Protein AF-A0A3G9EPG7-F1 (afdb_monomer_lite)

Secondary structure (DSSP, 8-state):
------SSSHHHHHHHHHHHHHHTTPPPPPEEEEE---S--SS---EEBPPTT-BTTBPPBPP-S--EE---TTSEEEEE-

pLDDT: mean 72.64, std 11.84, range [36.03, 88.44]

Foldseek 3Di:
DDDDDDPPPPPVVVVVVVVVCVVVVPDDFAKDKAFDDDPDDPDDDWGHHDDPPDDPPDAEAGDPDRPTDDGDPVGMDMHGD

Radius of gyration: 18.91 Å; chains: 1; bounding box: 56×30×41 Å

Sequence (81 aa):
MYKSMNGNANLNDLALANVEALAQGEDGTNVGYCYMEQSFSSNNGWKKFCDSRTNDNTIYPCPSNDKLSGYSESYKDRCTK

Structure (mmCIF, N/CA/C/O backbone):
data_AF-A0A3G9EPG7-F1
#
_entry.id   AF-A0A3G9EPG7-F1
#
loop_
_atom_site.group_PDB
_atom_site.id
_atom_site.type_symbol
_atom_site.label_atom_id
_atom_site.label_alt_id
_atom_site.label_comp_id
_atom_site.label_asym_id
_atom_site.label_entity_id
_atom_site.label_seq_id
_atom_site.pdbx_PDB_ins_code
_atom_site.Cartn_x
_atom_site.Cartn_y
_atom_site.Cartn_z
_atom_site.occupancy
_atom_site.B_iso_or_equiv
_atom_site.auth_seq_id
_atom_site.auth_comp_id
_atom_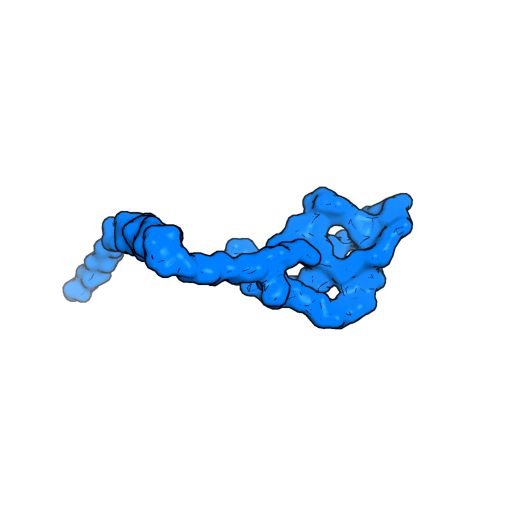site.auth_asym_id
_atom_site.auth_atom_id
_atom_site.pdbx_PDB_model_num
ATOM 1 N N . MET A 1 1 ? -38.518 -20.884 8.313 1.00 36.03 1 MET A N 1
ATOM 2 C CA . MET A 1 1 ? -38.169 -19.559 8.869 1.00 36.03 1 MET A CA 1
ATOM 3 C C . MET A 1 1 ? -36.804 -19.165 8.329 1.00 36.03 1 MET A C 1
ATOM 5 O O . MET A 1 1 ? -35.811 -19.755 8.728 1.00 36.03 1 MET A O 1
ATOM 9 N N . TYR A 1 2 ? -36.757 -18.245 7.372 1.00 43.72 2 TYR A N 1
ATOM 10 C CA . TYR A 1 2 ? -35.518 -17.708 6.801 1.00 43.72 2 TYR A CA 1
ATOM 11 C C . TYR A 1 2 ? -35.146 -16.458 7.602 1.00 43.72 2 TYR A C 1
ATOM 13 O O . TYR A 1 2 ? -35.907 -15.491 7.628 1.00 43.72 2 TYR A O 1
ATOM 21 N N . LYS A 1 3 ? -34.014 -16.497 8.315 1.00 46.28 3 LYS A N 1
ATOM 22 C CA . LYS A 1 3 ? -33.461 -15.317 8.989 1.00 46.28 3 LYS A CA 1
ATOM 23 C C . LYS A 1 3 ? -32.970 -14.344 7.917 1.00 46.28 3 LYS A C 1
ATOM 25 O O . LYS A 1 3 ? -31.947 -14.587 7.289 1.00 46.28 3 LYS A O 1
ATOM 30 N N . SER A 1 4 ? -33.706 -13.254 7.722 1.00 56.22 4 SER A N 1
ATOM 31 C CA . SER A 1 4 ? -33.198 -12.060 7.050 1.00 56.22 4 SER A CA 1
ATOM 32 C C . SER A 1 4 ? -32.227 -11.369 8.007 1.00 56.22 4 SER A C 1
ATOM 34 O O . SER A 1 4 ? -32.628 -10.942 9.092 1.00 56.22 4 SER A O 1
ATOM 36 N N . MET A 1 5 ? -30.940 -11.336 7.665 1.00 53.03 5 MET A N 1
ATOM 37 C CA . MET A 1 5 ? -29.916 -10.675 8.471 1.00 53.03 5 MET A CA 1
ATOM 38 C C . MET A 1 5 ? -29.708 -9.238 7.987 1.00 53.03 5 MET A C 1
ATOM 40 O O . MET A 1 5 ? -29.051 -8.985 6.986 1.00 53.03 5 MET A O 1
ATOM 44 N N . ASN A 1 6 ? -30.331 -8.334 8.743 1.00 51.88 6 ASN A N 1
ATOM 45 C CA . ASN A 1 6 ? -30.027 -6.921 8.984 1.00 51.88 6 ASN A CA 1
ATOM 46 C C . ASN A 1 6 ? -28.748 -6.362 8.320 1.00 51.88 6 ASN A C 1
ATOM 48 O O . ASN A 1 6 ? -27.649 -6.461 8.861 1.00 51.88 6 ASN A O 1
ATOM 52 N N . GLY A 1 7 ? -28.911 -5.685 7.184 1.00 55.50 7 GLY A N 1
ATOM 53 C CA . GLY A 1 7 ? -27.839 -4.984 6.473 1.00 55.50 7 GLY A CA 1
ATOM 54 C C . GLY A 1 7 ? -27.701 -3.504 6.838 1.00 55.50 7 GLY A C 1
ATOM 55 O O . GLY A 1 7 ? -27.602 -2.695 5.925 1.00 55.50 7 GLY A O 1
ATOM 56 N N . ASN A 1 8 ? -27.749 -3.118 8.124 1.00 54.47 8 ASN A N 1
ATOM 57 C CA . ASN A 1 8 ? -27.636 -1.689 8.485 1.00 54.47 8 ASN A CA 1
ATOM 58 C C . ASN A 1 8 ? -27.013 -1.357 9.857 1.00 54.47 8 ASN A C 1
ATOM 60 O O . ASN A 1 8 ? -26.987 -0.191 10.237 1.00 54.47 8 ASN A O 1
ATOM 64 N N . ALA A 1 9 ? -26.504 -2.342 10.605 1.00 53.62 9 ALA A N 1
ATOM 65 C CA . ALA A 1 9 ? -25.908 -2.108 11.929 1.00 53.62 9 ALA A CA 1
ATOM 66 C C . ALA A 1 9 ? -24.415 -1.714 11.886 1.00 53.62 9 ALA A C 1
ATOM 68 O O . ALA A 1 9 ? -23.881 -1.216 12.860 1.00 53.62 9 ALA A O 1
ATOM 69 N N . ASN A 1 10 ? -23.723 -1.893 10.757 1.00 60.91 10 ASN A N 1
ATOM 70 C CA . ASN A 1 10 ? -22.255 -1.960 10.778 1.00 60.91 10 ASN A CA 1
ATOM 71 C C . ASN A 1 10 ? -21.512 -0.655 10.449 1.00 60.91 10 ASN A C 1
ATOM 73 O O . ASN A 1 10 ? -20.312 -0.585 10.685 1.00 60.91 10 ASN A O 1
ATOM 77 N N . LEU A 1 11 ? -22.166 0.366 9.882 1.00 63.81 11 LEU A N 1
ATOM 78 C CA . LEU A 1 11 ? -21.464 1.592 9.459 1.00 63.81 11 LEU A CA 1
ATOM 79 C C . LEU A 1 11 ? -21.341 2.623 10.582 1.00 63.81 11 LEU A C 1
ATOM 81 O O . LEU A 1 11 ? -20.280 3.218 10.742 1.00 63.81 11 LEU A O 1
ATOM 85 N N . ASN A 1 12 ? -22.406 2.812 11.365 1.00 73.38 12 ASN A N 1
ATOM 86 C CA . ASN A 1 12 ? -22.389 3.741 12.494 1.00 73.38 12 ASN A CA 1
ATOM 87 C C . ASN A 1 12 ? -21.506 3.216 13.627 1.00 73.38 12 ASN A C 1
ATOM 89 O O . ASN A 1 12 ? -20.719 3.982 14.170 1.00 73.38 12 ASN A O 1
ATOM 93 N N . ASP A 1 13 ? -21.571 1.914 13.912 1.00 75.25 13 ASP A N 1
ATOM 94 C CA . ASP A 1 13 ? -20.736 1.277 14.933 1.00 75.25 13 ASP A CA 1
ATOM 95 C C . ASP A 1 13 ? -19.247 1.332 14.549 1.00 75.25 13 ASP A C 1
ATOM 97 O O . ASP A 1 13 ? -18.402 1.642 15.383 1.00 75.25 13 ASP A O 1
ATOM 101 N N . LEU A 1 14 ? -18.914 1.129 13.266 1.00 76.50 14 LEU A N 1
ATOM 102 C CA . LEU A 1 14 ? -17.539 1.254 12.769 1.00 76.50 14 LEU A CA 1
ATOM 103 C C . LEU A 1 14 ? -17.043 2.707 12.787 1.00 76.50 14 LEU A C 1
ATOM 105 O O . LEU A 1 14 ? -15.902 2.969 13.162 1.00 76.50 14 LEU A O 1
ATOM 109 N N . ALA A 1 15 ? -17.885 3.661 12.384 1.00 78.25 15 ALA A N 1
ATOM 110 C CA . ALA A 1 15 ? -17.544 5.078 12.447 1.00 78.25 15 ALA A CA 1
ATOM 111 C C . ALA A 1 15 ? -17.325 5.535 13.896 1.00 78.25 15 ALA A C 1
ATOM 113 O O . ALA A 1 15 ? -16.378 6.273 14.159 1.00 78.25 15 ALA A O 1
ATOM 114 N N . LEU A 1 16 ? -18.155 5.062 14.830 1.00 82.81 16 LEU A N 1
ATOM 115 C CA . LEU A 1 16 ? -18.023 5.357 16.251 1.00 82.81 16 LEU A CA 1
ATOM 116 C C . LEU A 1 16 ? -16.740 4.755 16.831 1.00 82.81 16 LEU A C 1
ATOM 118 O O . LEU A 1 16 ? -15.979 5.489 17.449 1.00 82.81 16 LEU A O 1
ATOM 122 N N . ALA A 1 17 ? -16.441 3.485 16.547 1.00 76.88 17 ALA A N 1
ATOM 123 C CA . ALA A 1 17 ? -15.193 2.849 16.973 1.00 76.88 17 ALA A CA 1
ATOM 124 C C . ALA A 1 17 ? -13.951 3.596 16.450 1.00 76.88 17 ALA A C 1
ATOM 126 O O . ALA A 1 17 ? -12.992 3.806 17.187 1.00 76.88 17 ALA A O 1
ATOM 127 N N . ASN A 1 18 ? -13.987 4.074 15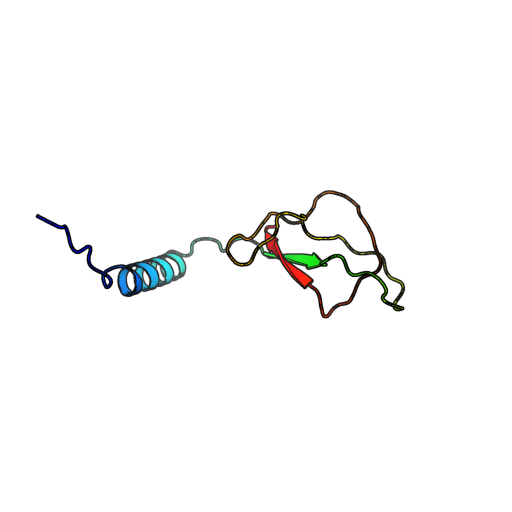.201 1.00 74.19 18 ASN A N 1
ATOM 128 C CA . ASN A 1 18 ? -12.906 4.890 14.644 1.00 74.19 18 ASN A CA 1
ATOM 129 C C . ASN A 1 18 ? -12.768 6.245 15.364 1.00 74.19 18 ASN A C 1
ATOM 131 O O . ASN A 1 18 ? -11.652 6.702 15.599 1.00 74.19 18 ASN A O 1
ATOM 135 N N . VAL A 1 19 ? -13.880 6.901 15.716 1.00 81.44 19 VAL A N 1
ATOM 136 C CA . VAL A 1 19 ? -13.869 8.167 16.474 1.00 81.44 19 VAL A CA 1
ATOM 137 C C . VAL A 1 19 ? -13.362 7.950 17.899 1.00 81.44 19 VAL A C 1
ATOM 139 O O . VAL A 1 19 ? -12.585 8.761 18.399 1.00 81.44 19 VAL A O 1
ATOM 142 N N . GLU A 1 20 ? -13.764 6.857 18.542 1.00 79.44 20 GLU A N 1
ATOM 143 C CA . GLU A 1 20 ? -13.308 6.481 19.879 1.00 79.44 20 GLU A CA 1
ATOM 144 C C . GLU A 1 20 ? -11.806 6.186 19.896 1.00 79.44 20 GLU A C 1
ATOM 14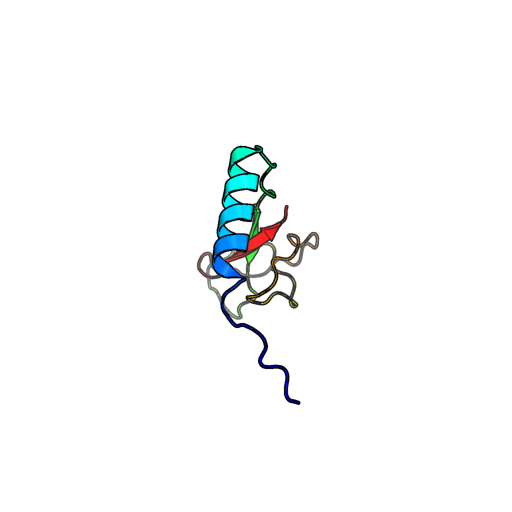6 O O . GLU A 1 20 ? -11.113 6.724 20.755 1.00 79.44 20 GLU A O 1
ATOM 151 N N . ALA A 1 21 ? -11.279 5.449 18.914 1.00 77.19 21 ALA A N 1
ATOM 152 C CA . ALA A 1 21 ? -9.840 5.207 18.773 1.00 77.19 21 ALA A CA 1
ATOM 153 C C . ALA A 1 21 ? -9.041 6.517 18.623 1.00 77.19 21 ALA A C 1
ATOM 155 O O . ALA A 1 21 ? -8.011 6.711 19.274 1.00 77.19 21 ALA A O 1
ATOM 156 N N . LEU A 1 22 ? -9.553 7.468 17.828 1.00 79.31 22 LEU A N 1
ATOM 157 C CA . LEU A 1 22 ? -8.949 8.797 17.672 1.00 79.31 22 LEU A CA 1
ATOM 158 C C . LEU A 1 22 ? -9.003 9.626 18.966 1.00 79.31 22 LEU A C 1
ATOM 160 O O . LEU A 1 22 ? -8.066 10.367 19.258 1.00 79.31 22 LEU A O 1
ATOM 164 N N . ALA A 1 23 ? -10.090 9.521 19.734 1.00 79.06 23 ALA A N 1
ATOM 165 C CA . ALA A 1 23 ? -10.291 10.276 20.971 1.00 79.06 23 ALA A CA 1
ATOM 166 C C . ALA A 1 23 ? -9.524 9.691 22.169 1.00 79.06 23 ALA A C 1
ATOM 168 O O . ALA A 1 23 ? -9.102 10.441 23.049 1.00 79.06 23 ALA A O 1
ATOM 169 N N . GLN A 1 24 ? -9.335 8.370 22.204 1.00 78.06 24 GLN A N 1
ATOM 170 C CA . GLN A 1 24 ? -8.586 7.658 23.245 1.00 78.06 24 GLN A CA 1
ATOM 171 C C . GLN A 1 24 ? -7.066 7.740 23.046 1.00 78.06 24 GLN A C 1
ATOM 173 O O . GLN A 1 24 ? -6.315 7.317 23.923 1.00 78.06 24 GLN A O 1
ATOM 178 N N . GLY A 1 25 ? -6.612 8.323 21.931 1.00 66.31 25 GLY A N 1
ATOM 179 C CA . GLY A 1 25 ? -5.192 8.456 21.625 1.00 66.31 25 GLY A CA 1
ATOM 180 C C . GLY A 1 25 ? -4.529 7.108 21.367 1.00 66.31 25 GLY A C 1
ATOM 181 O O . GLY A 1 25 ? -3.360 6.947 21.709 1.00 66.31 25 GLY A O 1
ATOM 182 N N . GLU A 1 26 ? -5.264 6.140 20.806 1.00 70.38 26 GLU A N 1
ATOM 183 C CA . GLU A 1 26 ? -4.651 4.894 20.357 1.00 70.38 26 GLU A CA 1
ATOM 184 C C . GLU A 1 26 ? -3.541 5.215 19.349 1.00 70.38 26 GLU A C 1
ATOM 186 O O . GLU A 1 26 ? -3.739 5.972 18.391 1.00 70.38 26 GLU A O 1
ATOM 191 N N . ASP A 1 27 ? -2.353 4.653 19.577 1.00 72.50 27 ASP A N 1
ATOM 192 C CA . ASP A 1 27 ? -1.219 4.869 18.691 1.00 72.50 27 ASP A CA 1
ATOM 193 C C . ASP A 1 27 ? -1.529 4.270 17.315 1.00 72.50 27 ASP A C 1
ATOM 195 O O . ASP A 1 27 ? -1.706 3.059 17.149 1.00 72.50 27 ASP A O 1
ATOM 199 N N . GLY A 1 28 ? -1.579 5.132 16.298 1.00 71.88 28 GLY A N 1
ATOM 200 C CA . GLY A 1 28 ? -1.702 4.692 14.916 1.00 71.88 28 GLY A CA 1
ATOM 201 C C . GLY A 1 28 ? -0.567 3.730 14.555 1.00 71.88 28 GLY A C 1
ATOM 202 O O . GLY A 1 28 ? 0.587 3.922 14.942 1.00 71.88 28 GLY A O 1
ATOM 203 N N . THR A 1 29 ? -0.865 2.688 13.780 1.00 81.31 29 THR A N 1
ATOM 204 C CA . THR A 1 29 ? 0.184 1.772 13.315 1.00 81.31 29 THR A CA 1
ATOM 205 C C . THR A 1 29 ? 1.136 2.510 12.376 1.00 81.31 29 THR A C 1
ATOM 207 O O . THR A 1 29 ? 0.704 3.109 11.389 1.00 81.31 29 THR A O 1
ATOM 210 N N . ASN A 1 30 ? 2.441 2.454 12.656 1.00 82.56 30 ASN A N 1
ATOM 211 C CA . ASN A 1 30 ? 3.443 3.066 11.790 1.00 82.56 30 ASN A CA 1
ATOM 212 C C . ASN A 1 30 ? 3.351 2.493 10.372 1.00 82.56 30 ASN A C 1
ATOM 214 O O . ASN A 1 30 ? 3.473 1.286 10.157 1.00 82.56 30 ASN A O 1
ATOM 218 N N . VAL A 1 31 ? 3.177 3.379 9.391 1.00 86.12 31 VAL A N 1
ATOM 219 C CA . VAL A 1 31 ? 3.090 2.996 7.980 1.00 86.12 31 VAL A CA 1
ATOM 220 C C . VAL A 1 31 ? 4.430 3.168 7.265 1.00 86.12 31 VAL A C 1
ATOM 222 O O . VAL A 1 31 ? 5.211 4.099 7.503 1.00 86.12 31 VAL A O 1
ATOM 225 N N . GLY A 1 32 ? 4.698 2.245 6.355 1.00 88.00 32 GLY A N 1
ATOM 226 C CA . GLY A 1 32 ? 5.761 2.287 5.369 1.00 88.00 32 GLY A CA 1
ATOM 227 C C . GLY A 1 32 ? 5.215 2.066 3.967 1.00 88.00 32 GLY A C 1
ATOM 228 O O . GLY A 1 32 ? 4.004 2.002 3.752 1.00 88.00 32 GLY A O 1
ATOM 229 N N . TYR A 1 33 ? 6.135 1.970 3.013 1.00 86.88 33 TYR A N 1
ATOM 230 C CA . TYR A 1 33 ? 5.810 1.719 1.617 1.00 86.88 33 TYR A CA 1
ATOM 231 C C . TYR A 1 33 ? 6.681 0.596 1.068 1.00 86.88 33 TYR A C 1
ATOM 233 O O . TYR A 1 33 ? 7.883 0.542 1.344 1.00 86.88 33 TYR A O 1
ATOM 241 N N . CYS A 1 34 ? 6.067 -0.261 0.265 1.00 85.56 34 CYS A N 1
ATOM 242 C CA . CYS A 1 34 ? 6.733 -1.268 -0.546 1.00 85.56 34 CYS A CA 1
ATOM 243 C C . CYS A 1 34 ? 6.379 -1.039 -2.021 1.00 85.56 34 CYS A C 1
ATOM 245 O O . CYS A 1 34 ? 5.417 -0.337 -2.328 1.00 85.56 34 CYS A O 1
ATOM 247 N N . TYR A 1 35 ? 7.174 -1.581 -2.941 1.00 84.25 35 TYR A N 1
ATOM 248 C CA . TYR A 1 35 ? 6.954 -1.415 -4.380 1.00 84.25 35 TYR A CA 1
ATOM 249 C C . TYR A 1 35 ? 6.384 -2.698 -4.987 1.00 84.25 35 TYR A C 1
ATOM 251 O O . TYR A 1 35 ? 6.770 -3.797 -4.600 1.00 84.25 35 TYR A O 1
ATOM 259 N N . MET A 1 36 ? 5.454 -2.582 -5.929 1.00 78.06 36 MET A N 1
ATOM 260 C CA . MET A 1 36 ? 4.928 -3.741 -6.654 1.00 78.06 36 MET A CA 1
ATOM 261 C C . MET A 1 36 ? 5.864 -4.118 -7.802 1.00 78.06 36 MET A C 1
ATOM 263 O O . MET A 1 36 ? 6.384 -3.242 -8.495 1.00 78.06 36 MET A O 1
ATOM 267 N N . GLU A 1 37 ? 6.090 -5.419 -7.996 1.00 70.12 37 GLU A N 1
ATOM 268 C CA . GLU A 1 37 ? 7.003 -5.918 -9.027 1.00 70.12 37 GLU A CA 1
ATOM 269 C C . GLU A 1 37 ? 6.394 -5.673 -10.405 1.00 70.12 37 GLU A C 1
ATOM 271 O O . GLU A 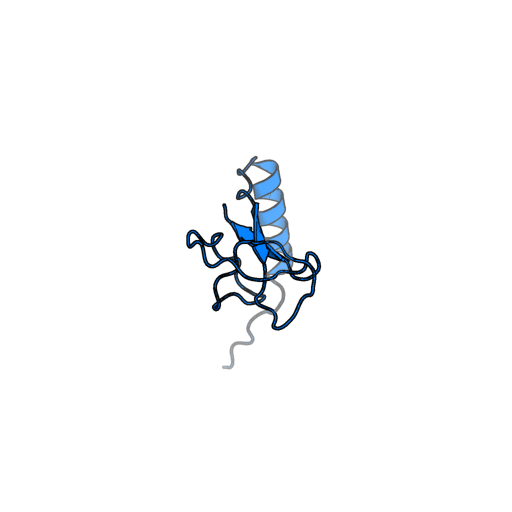1 37 ? 5.308 -6.161 -10.709 1.00 70.12 37 GLU A O 1
ATOM 276 N N . GLN A 1 38 ? 7.085 -4.891 -11.236 1.00 64.38 38 GLN A N 1
ATOM 277 C CA . GLN A 1 38 ? 6.711 -4.696 -12.631 1.00 64.38 38 GLN A CA 1
ATOM 278 C C . GLN A 1 38 ? 7.877 -5.029 -13.540 1.00 64.38 38 GLN A C 1
ATOM 280 O O . GLN A 1 38 ? 9.024 -4.656 -13.291 1.00 64.38 38 GLN A O 1
ATOM 285 N N . SER A 1 39 ? 7.572 -5.733 -14.623 1.00 58.16 39 SER A N 1
ATOM 286 C CA . SER A 1 39 ? 8.539 -5.985 -15.675 1.00 58.16 39 SER A CA 1
ATOM 287 C C . SER A 1 39 ? 8.754 -4.695 -16.464 1.00 58.16 39 SER A C 1
ATOM 289 O O . SER A 1 39 ? 7.815 -4.166 -17.049 1.00 58.16 39 SER A O 1
ATOM 291 N N . PHE A 1 40 ? 10.011 -4.254 -16.517 1.00 57.84 40 PHE A N 1
ATOM 292 C CA . PHE A 1 40 ? 10.523 -3.142 -17.324 1.00 57.84 40 PHE A CA 1
ATOM 293 C C . PHE A 1 40 ? 10.191 -1.732 -16.810 1.00 57.84 40 PHE A C 1
ATOM 295 O O . PHE A 1 40 ? 9.142 -1.156 -17.076 1.00 57.84 40 PHE A O 1
ATOM 302 N N . SER A 1 41 ? 11.179 -1.122 -16.156 1.00 55.09 41 SER A N 1
ATOM 303 C CA . SER A 1 41 ? 11.250 0.320 -15.918 1.00 55.09 41 SER A CA 1
ATOM 304 C C . SER A 1 41 ? 12.699 0.761 -16.114 1.00 55.09 41 SER A C 1
ATOM 306 O O . SER A 1 41 ? 13.620 0.195 -15.528 1.00 55.09 41 SER A O 1
ATOM 308 N N . SER A 1 42 ? 12.897 1.748 -16.986 1.00 55.66 42 SER A N 1
ATOM 309 C CA . SER A 1 42 ? 14.184 2.295 -17.434 1.00 55.66 42 SER A CA 1
ATOM 310 C C . SER A 1 42 ? 14.832 3.270 -16.439 1.00 55.66 42 SER A C 1
ATOM 312 O O . SER A 1 42 ? 15.768 3.980 -16.803 1.00 55.66 42 SER A O 1
ATOM 314 N N . ASN A 1 43 ? 14.348 3.322 -15.195 1.00 56.00 43 ASN A N 1
ATOM 315 C CA . ASN A 1 43 ? 14.884 4.184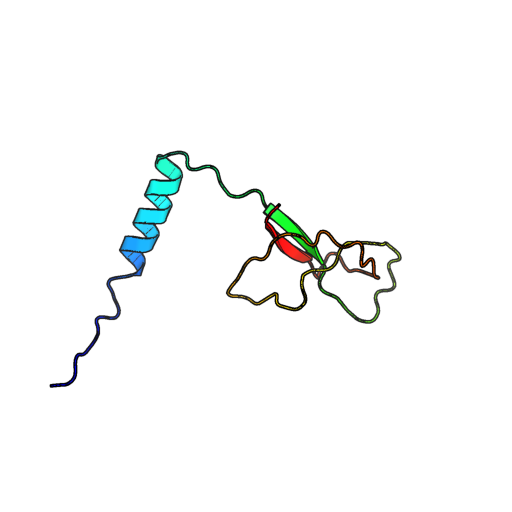 -14.144 1.00 56.00 43 ASN A CA 1
ATOM 316 C C . ASN A 1 43 ? 15.600 3.330 -13.093 1.00 56.00 43 ASN A C 1
ATOM 318 O O . ASN A 1 43 ? 14.992 2.703 -12.228 1.00 56.00 43 ASN A O 1
ATOM 322 N N . ASN A 1 44 ? 16.925 3.284 -13.222 1.00 56.19 44 ASN A N 1
ATOM 323 C CA . ASN A 1 44 ? 17.800 2.387 -12.477 1.00 56.19 44 ASN A CA 1
ATOM 324 C C . ASN A 1 44 ? 17.941 2.820 -11.012 1.00 56.19 44 ASN A C 1
ATOM 326 O O . ASN A 1 44 ? 18.773 3.659 -10.669 1.00 56.19 44 ASN A O 1
ATOM 330 N N . GLY A 1 45 ? 17.154 2.201 -10.139 1.00 62.03 45 GLY A N 1
ATOM 331 C CA . GLY A 1 45 ? 17.366 2.199 -8.699 1.00 62.03 45 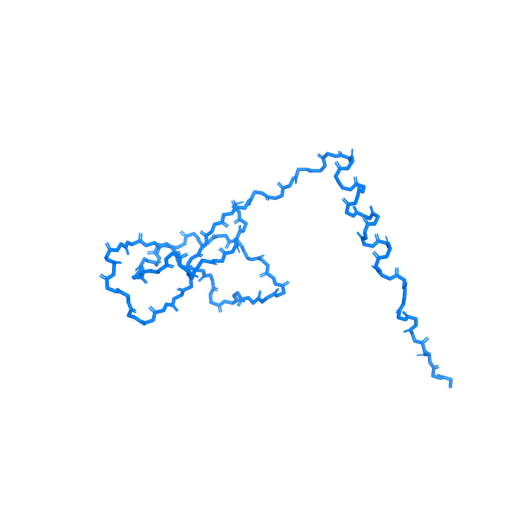GLY A CA 1
ATOM 332 C C . GLY A 1 45 ? 16.896 0.880 -8.094 1.00 62.03 45 GLY A C 1
ATOM 333 O O . GLY A 1 45 ? 16.100 0.159 -8.689 1.00 62.03 45 GLY A O 1
ATOM 334 N N . TRP A 1 46 ? 17.403 0.563 -6.908 1.00 65.12 46 TRP A N 1
ATOM 335 C CA . TRP A 1 46 ? 17.106 -0.673 -6.189 1.00 65.12 46 TRP A CA 1
ATOM 336 C C . TRP A 1 46 ? 16.190 -0.356 -4.997 1.00 65.12 46 TRP A C 1
ATOM 338 O O . TRP A 1 46 ? 16.559 0.439 -4.129 1.00 65.12 46 TRP A O 1
ATOM 348 N N . LYS A 1 47 ? 14.988 -0.944 -4.944 1.00 75.62 47 LYS A N 1
ATOM 349 C CA . LYS A 1 47 ? 14.010 -0.754 -3.848 1.00 75.62 47 LYS A CA 1
ATOM 350 C C . LYS A 1 47 ? 13.388 -2.077 -3.398 1.00 75.62 47 LYS A C 1
ATOM 352 O O . LYS A 1 47 ? 13.476 -3.059 -4.118 1.00 75.62 47 LYS A O 1
ATOM 357 N N . LYS A 1 48 ? 12.769 -2.095 -2.209 1.00 77.00 48 LYS A N 1
ATOM 358 C CA . LYS A 1 48 ? 12.121 -3.283 -1.621 1.00 77.00 48 LYS A CA 1
ATOM 359 C C . LYS A 1 48 ? 10.734 -3.540 -2.211 1.00 77.00 48 LYS A C 1
ATOM 361 O O . LYS A 1 48 ? 9.923 -2.617 -2.284 1.00 77.00 48 LYS A O 1
ATOM 366 N N . PHE A 1 49 ? 10.440 -4.795 -2.534 1.00 80.62 49 PHE A N 1
ATOM 367 C CA . PHE A 1 49 ? 9.178 -5.190 -3.161 1.00 80.62 49 PHE A CA 1
ATOM 368 C C . PHE A 1 49 ? 8.185 -5.806 -2.178 1.00 80.62 49 PHE A C 1
ATOM 370 O O . PHE A 1 49 ? 8.589 -6.557 -1.293 1.00 80.62 49 PHE A O 1
ATOM 377 N N . CYS A 1 50 ? 6.902 -5.471 -2.330 1.00 82.06 50 CYS A N 1
ATOM 378 C CA . CYS A 1 50 ? 5.811 -5.970 -1.494 1.00 82.06 50 CYS A CA 1
ATOM 379 C C . CYS A 1 50 ? 5.754 -7.505 -1.461 1.00 82.06 50 CYS A C 1
ATOM 381 O O . CYS A 1 50 ? 6.223 -8.181 -2.378 1.00 82.06 50 CYS A O 1
ATOM 383 N N . ASP A 1 51 ? 5.141 -8.052 -0.408 1.00 79.31 51 ASP A N 1
ATOM 384 C CA . ASP A 1 51 ? 4.804 -9.475 -0.362 1.00 79.31 51 ASP A CA 1
ATOM 385 C C . ASP A 1 51 ? 3.870 -9.820 -1.533 1.00 79.31 51 ASP A C 1
ATOM 387 O O . ASP A 1 51 ? 2.912 -9.104 -1.815 1.00 79.31 51 ASP A O 1
ATOM 391 N N . SER A 1 52 ? 4.125 -10.930 -2.225 1.00 76.94 52 SER A N 1
ATOM 392 C CA . SER A 1 52 ? 3.307 -11.356 -3.367 1.00 76.94 52 SER A CA 1
ATOM 393 C C . SER A 1 52 ? 1.864 -11.721 -2.990 1.00 76.94 52 SER A C 1
ATOM 395 O O . SER A 1 52 ? 1.045 -11.954 -3.872 1.00 76.94 52 SER A O 1
ATOM 397 N N . ARG A 1 53 ? 1.555 -11.829 -1.692 1.00 74.88 53 ARG A N 1
ATOM 398 C CA . ARG A 1 53 ? 0.212 -12.097 -1.153 1.00 74.88 53 ARG A CA 1
ATOM 399 C C . ARG A 1 53 ? -0.603 -10.824 -0.901 1.00 74.88 53 ARG A C 1
ATOM 401 O O . ARG A 1 53 ? -1.748 -10.933 -0.454 1.00 74.88 53 ARG A O 1
ATOM 408 N N . THR A 1 54 ? -0.036 -9.643 -1.153 1.00 76.00 54 THR A N 1
ATOM 409 C CA . THR A 1 54 ? -0.748 -8.370 -1.012 1.00 76.00 54 THR A CA 1
ATOM 410 C C . THR A 1 54 ? -2.029 -8.355 -1.845 1.00 76.00 54 THR A C 1
ATOM 412 O O . THR A 1 54 ? -2.067 -8.844 -2.973 1.00 76.00 54 THR A O 1
ATOM 415 N N . ASN A 1 55 ? -3.098 -7.825 -1.258 1.00 79.44 55 ASN A N 1
ATOM 416 C CA . ASN A 1 55 ? -4.406 -7.665 -1.880 1.00 79.44 55 ASN A CA 1
ATOM 417 C C . ASN A 1 55 ? -5.128 -6.469 -1.245 1.00 79.44 55 ASN A C 1
ATOM 419 O O . ASN A 1 55 ? -4.776 -6.050 -0.144 1.00 79.44 55 ASN A O 1
ATOM 423 N N . ASP A 1 56 ? -6.182 -5.984 -1.899 1.00 81.56 56 ASP A N 1
ATOM 424 C CA . ASP A 1 56 ? -6.897 -4.758 -1.514 1.00 81.56 56 ASP A CA 1
ATOM 425 C C . ASP A 1 56 ? -7.543 -4.804 -0.116 1.00 81.56 56 ASP A C 1
ATOM 427 O O . ASP A 1 56 ? -7.907 -3.763 0.430 1.00 81.56 56 ASP A O 1
ATOM 431 N N . ASN A 1 57 ? -7.691 -5.992 0.481 1.00 85.06 57 ASN A N 1
ATOM 432 C CA . ASN A 1 57 ? -8.365 -6.169 1.767 1.00 85.06 57 ASN A CA 1
ATOM 433 C C . ASN A 1 57 ? -7.403 -6.261 2.960 1.00 85.06 57 ASN A C 1
ATOM 435 O O . ASN A 1 57 ? -7.860 -6.209 4.102 1.00 85.06 57 ASN A O 1
ATOM 439 N N . THR A 1 58 ? -6.094 -6.405 2.729 1.00 83.25 58 THR A N 1
ATOM 440 C CA . THR A 1 58 ? -5.130 -6.687 3.801 1.00 83.25 58 THR A CA 1
ATOM 441 C C . THR A 1 58 ? -3.846 -5.888 3.628 1.00 83.25 58 THR A C 1
ATOM 443 O O . THR A 1 58 ? -3.150 -6.012 2.624 1.00 83.25 58 THR A O 1
ATOM 446 N N . ILE A 1 59 ? -3.475 -5.132 4.664 1.00 83.38 59 ILE A N 1
ATOM 447 C CA . ILE A 1 59 ? -2.169 -4.468 4.746 1.00 83.38 59 ILE A CA 1
ATOM 448 C C . ILE A 1 59 ? -1.178 -5.435 5.394 1.00 83.38 59 ILE A C 1
ATOM 450 O O . ILE A 1 59 ? -1.373 -5.860 6.533 1.00 83.38 59 ILE A O 1
ATOM 454 N N . TYR A 1 60 ? -0.108 -5.771 4.677 1.00 85.88 60 TYR A N 1
ATOM 455 C CA . TYR A 1 60 ? 0.942 -6.664 5.169 1.00 85.88 60 TYR A CA 1
ATOM 456 C C . TYR A 1 60 ? 2.123 -5.885 5.775 1.00 85.88 60 TYR A C 1
ATOM 458 O O . TYR A 1 60 ? 2.333 -4.715 5.433 1.00 85.88 60 TYR A O 1
ATOM 466 N N . PRO A 1 61 ? 2.929 -6.521 6.647 1.00 88.19 61 PRO A N 1
ATOM 467 C CA . PRO A 1 61 ? 4.193 -5.954 7.102 1.00 88.19 61 PRO A CA 1
ATOM 468 C C . PRO A 1 61 ? 5.125 -5.630 5.942 1.00 88.19 61 PRO A C 1
ATOM 470 O O . PRO A 1 61 ? 5.164 -6.341 4.933 1.00 88.19 61 PRO A O 1
ATOM 473 N N . CYS A 1 62 ? 5.900 -4.561 6.092 1.00 85.94 62 CYS A N 1
ATOM 474 C CA . CYS A 1 62 ? 6.889 -4.198 5.102 1.00 85.94 62 CYS A CA 1
ATOM 475 C C . CYS A 1 62 ? 7.914 -5.337 4.966 1.00 85.94 62 CYS A C 1
ATOM 477 O O . CYS A 1 62 ? 8.388 -5.880 5.967 1.00 85.94 62 CYS A O 1
ATOM 479 N N . PRO A 1 63 ? 8.283 -5.703 3.731 1.00 82.56 63 PRO A N 1
ATOM 480 C CA . PRO A 1 63 ? 9.193 -6.808 3.458 1.00 82.56 63 PRO A CA 1
ATOM 481 C C . PRO A 1 63 ? 10.538 -6.613 4.175 1.00 82.56 63 PRO A C 1
ATOM 483 O O . PRO A 1 63 ? 11.228 -5.599 4.009 1.00 82.56 63 PRO A O 1
ATOM 486 N N . SER A 1 64 ? 10.946 -7.620 4.948 1.00 75.81 64 SER A N 1
ATOM 487 C CA . SER A 1 64 ? 12.285 -7.667 5.548 1.00 75.81 64 SER A CA 1
ATOM 488 C C . SER A 1 64 ? 13.355 -8.052 4.524 1.00 75.81 64 SER A C 1
ATOM 490 O O . SER A 1 64 ? 14.500 -7.642 4.667 1.00 75.81 64 SER A O 1
ATOM 492 N N . ASN A 1 65 ? 12.969 -8.799 3.483 1.00 67.12 65 ASN A N 1
ATOM 493 C CA . ASN A 1 65 ? 13.883 -9.381 2.504 1.00 67.12 65 ASN A CA 1
ATOM 494 C C . ASN A 1 65 ? 14.355 -8.359 1.458 1.00 67.12 65 ASN A C 1
ATOM 496 O O . ASN A 1 65 ? 13.559 -7.604 0.899 1.00 67.12 65 ASN A O 1
ATOM 500 N N . ASP A 1 66 ? 15.642 -8.422 1.120 1.00 60.62 66 ASP A N 1
ATOM 501 C CA . ASP A 1 66 ? 16.324 -7.538 0.166 1.00 60.62 66 ASP A CA 1
ATOM 502 C C . ASP A 1 66 ? 16.132 -7.961 -1.298 1.00 60.62 66 ASP A C 1
ATOM 504 O O . ASP A 1 66 ? 17.056 -7.889 -2.109 1.00 60.62 66 ASP A O 1
ATOM 508 N N . LYS A 1 67 ? 14.929 -8.418 -1.676 1.00 66.38 67 LYS A N 1
ATOM 509 C CA . LYS A 1 67 ? 14.608 -8.522 -3.104 1.00 66.38 67 LYS A CA 1
ATOM 510 C C . LYS A 1 67 ? 14.505 -7.107 -3.647 1.00 66.38 67 LYS A C 1
ATOM 512 O O . LYS A 1 67 ? 13.496 -6.427 -3.469 1.00 66.38 67 LYS A O 1
ATOM 517 N N . LEU A 1 68 ? 15.603 -6.676 -4.248 1.00 67.31 68 LEU A N 1
ATOM 518 C CA . LEU A 1 68 ? 15.742 -5.407 -4.921 1.00 67.31 68 LEU A CA 1
ATOM 519 C C . LEU A 1 68 ? 15.550 -5.642 -6.419 1.00 67.31 68 LEU A C 1
ATOM 521 O O . LEU A 1 68 ? 16.208 -6.496 -7.006 1.00 67.31 68 LEU A O 1
ATOM 525 N N . SER A 1 69 ? 14.653 -4.883 -7.033 1.00 70.62 69 SER A N 1
ATOM 526 C CA . SER A 1 69 ? 14.388 -4.905 -8.475 1.00 70.62 69 SER A CA 1
ATOM 527 C C . SER A 1 69 ? 14.140 -3.484 -8.990 1.00 70.62 69 SER A C 1
ATOM 529 O O . SER A 1 69 ? 14.046 -2.532 -8.205 1.00 70.62 69 SER A O 1
ATOM 531 N N . GLY A 1 70 ? 14.071 -3.341 -10.313 1.00 71.38 70 GLY A N 1
ATOM 532 C CA . GLY A 1 70 ? 13.715 -2.085 -10.962 1.00 71.38 70 GLY A CA 1
ATOM 533 C C . GLY A 1 70 ? 12.307 -1.674 -10.554 1.00 71.38 70 GLY A C 1
ATOM 534 O O . GLY A 1 70 ? 11.378 -2.476 -10.605 1.00 71.38 70 GLY A O 1
ATOM 535 N N . TYR A 1 71 ? 12.154 -0.432 -10.115 1.00 72.12 71 TYR A N 1
ATOM 536 C CA . TYR A 1 71 ? 10.916 0.046 -9.519 1.00 72.12 71 TYR A CA 1
ATOM 537 C C . TYR A 1 71 ? 10.353 1.236 -10.304 1.00 72.12 71 TYR A C 1
ATOM 539 O O . TYR A 1 71 ? 11.027 1.842 -11.141 1.00 72.12 71 TYR A O 1
ATOM 547 N N . SER A 1 72 ? 9.100 1.585 -10.027 1.00 71.06 72 SER A N 1
ATOM 548 C CA . SER A 1 72 ? 8.549 2.885 -10.400 1.00 71.06 72 SER A CA 1
ATOM 549 C C . SER A 1 72 ? 7.792 3.472 -9.216 1.00 71.06 72 SER A C 1
ATOM 551 O O . SER A 1 72 ? 7.030 2.779 -8.542 1.00 71.06 72 SER A O 1
ATOM 553 N N . GLU A 1 73 ? 8.014 4.764 -8.965 1.00 75.00 73 GLU A N 1
ATOM 554 C CA . GLU A 1 73 ? 7.384 5.525 -7.876 1.00 75.00 73 GLU A CA 1
ATOM 555 C C . GLU A 1 73 ? 5.848 5.509 -7.956 1.00 75.00 73 GLU A C 1
ATOM 557 O O . GLU A 1 73 ? 5.172 5.643 -6.936 1.00 75.00 73 GLU A O 1
ATOM 562 N N . SER A 1 74 ? 5.289 5.308 -9.155 1.00 77.56 74 SER A N 1
ATOM 563 C CA . SER A 1 74 ? 3.844 5.192 -9.370 1.00 77.56 74 SER A CA 1
ATOM 564 C C . SER A 1 74 ? 3.243 3.873 -8.871 1.00 77.56 74 SER A C 1
ATOM 566 O O . SER A 1 74 ? 2.026 3.781 -8.766 1.00 77.56 74 SER A O 1
ATOM 568 N N . TYR A 1 75 ? 4.062 2.863 -8.559 1.00 78.19 75 TYR A N 1
ATOM 569 C CA . TYR A 1 75 ? 3.611 1.527 -8.151 1.00 78.19 75 TYR A CA 1
ATOM 570 C C . TYR A 1 75 ? 4.090 1.174 -6.744 1.00 78.19 75 TYR A C 1
ATOM 572 O O . TYR A 1 75 ? 4.739 0.149 -6.523 1.00 78.19 75 TYR A O 1
ATOM 580 N N . LYS A 1 76 ? 3.775 2.046 -5.785 1.00 83.31 76 LYS A N 1
ATOM 581 C CA . LYS A 1 76 ? 3.973 1.793 -4.355 1.00 83.31 76 LYS A CA 1
ATOM 582 C C . LYS A 1 76 ? 2.660 1.417 -3.679 1.00 83.31 76 LYS A C 1
ATOM 584 O O . LYS A 1 76 ? 1.615 1.961 -4.025 1.00 83.31 76 LYS A O 1
ATOM 589 N N . ASP A 1 77 ? 2.751 0.559 -2.678 1.00 85.50 77 ASP A N 1
ATOM 590 C CA . ASP A 1 77 ? 1.647 0.187 -1.802 1.00 85.50 77 ASP A CA 1
ATOM 591 C C . ASP A 1 77 ? 2.033 0.395 -0.329 1.00 85.50 77 ASP A C 1
ATOM 593 O O . ASP A 1 77 ? 3.219 0.496 0.012 1.00 85.50 77 ASP A O 1
ATOM 597 N N . ARG A 1 78 ? 1.035 0.530 0.547 1.00 86.88 78 ARG A N 1
ATOM 598 C CA . ARG A 1 78 ? 1.236 0.735 1.983 1.00 86.88 78 ARG A CA 1
ATOM 599 C C . ARG A 1 78 ? 1.540 -0.591 2.668 1.00 86.88 78 ARG A C 1
ATOM 601 O O . ARG A 1 78 ? 0.914 -1.608 2.396 1.00 86.88 78 ARG A O 1
ATOM 608 N N . CYS A 1 79 ? 2.442 -0.545 3.635 1.00 86.81 79 CYS A N 1
ATOM 609 C CA . CYS A 1 79 ? 2.748 -1.669 4.512 1.00 86.81 79 CYS A CA 1
ATOM 610 C C . CYS A 1 79 ? 2.913 -1.193 5.958 1.00 86.81 79 CYS A C 1
ATOM 612 O O . CYS A 1 79 ? 3.087 0.004 6.197 1.00 86.81 79 CYS A O 1
ATOM 614 N N . THR A 1 80 ? 2.843 -2.097 6.932 1.00 88.44 80 THR A N 1
ATOM 615 C CA . THR A 1 80 ? 3.123 -1.763 8.341 1.00 88.44 80 THR A CA 1
ATOM 616 C C . THR A 1 80 ? 4.622 -1.869 8.634 1.00 88.44 80 THR A C 1
ATOM 618 O O . THR A 1 80 ? 5.292 -2.758 8.107 1.00 88.44 80 THR A O 1
ATOM 621 N N . LYS A 1 81 ? 5.174 -0.933 9.412 1.00 80.62 81 LYS A N 1
ATOM 622 C CA . LYS A 1 81 ? 6.594 -0.921 9.810 1.00 80.62 81 LYS A CA 1
ATOM 623 C C . LYS A 1 81 ? 6.846 -1.681 11.100 1.00 80.62 81 LYS A C 1
ATOM 625 O O . LYS A 1 81 ? 5.994 -1.579 12.007 1.00 80.62 81 LYS A O 1
#